Protein AF-A0A159Z381-F1 (afdb_monomer_lite)

Sequence (57 aa):
MANSRAFLKQSDLTRYAKAMKNAGVSEFRVEVEPTGKIIIIAGKTAVEASRNDWDGA

Secondary structure (DSSP, 8-state):
---PPPSS-HHHHHHHHHHHHHTT---EEEEE-TTS-EEEEES---------TTTT-

pLDDT: mean 80.3, std 15.01, range [44.0, 95.31]

Structure (mmCIF, N/CA/C/O backbone):
data_AF-A0A159Z381-F1
#
_entry.id   AF-A0A159Z381-F1
#
loop_
_atom_site.group_PDB
_atom_site.id
_atom_site.type_symbol
_atom_site.label_atom_id
_atom_site.label_alt_id
_atom_site.label_comp_id
_atom_site.label_asym_id
_atom_site.label_entity_id
_atom_site.label_seq_id
_atom_site.pdbx_PDB_ins_code
_atom_site.Cartn_x
_atom_site.Cartn_y
_atom_site.Cartn_z
_atom_site.occupancy
_atom_site.B_iso_or_equiv
_atom_site.auth_seq_id
_atom_site.auth_comp_id
_atom_site.auth_asym_id
_atom_site.auth_atom_id
_atom_site.pdbx_PDB_model_num
ATOM 1 N N . MET A 1 1 ? -13.432 -1.715 28.087 1.00 44.00 1 MET A N 1
ATOM 2 C CA . MET A 1 1 ? -12.437 -1.103 27.180 1.00 44.00 1 MET A CA 1
ATOM 3 C C . MET A 1 1 ? -13.064 -0.983 25.804 1.00 44.00 1 MET A C 1
ATOM 5 O O . MET A 1 1 ? -13.485 -1.999 25.266 1.00 44.00 1 MET A O 1
ATOM 9 N N . ALA A 1 2 ? -13.210 0.229 25.269 1.00 57.19 2 ALA A N 1
ATOM 10 C CA . ALA A 1 2 ? -13.662 0.403 23.892 1.00 57.19 2 ALA A CA 1
ATOM 11 C C . ALA A 1 2 ? -12.536 -0.069 22.962 1.00 57.19 2 ALA A C 1
ATOM 13 O O . ALA A 1 2 ? -11.446 0.498 22.974 1.00 57.19 2 ALA A O 1
ATOM 14 N N . ASN A 1 3 ? -12.773 -1.147 22.216 1.00 63.75 3 ASN A N 1
ATOM 15 C CA . ASN A 1 3 ? -11.796 -1.695 21.283 1.00 63.75 3 ASN A CA 1
ATOM 16 C C . ASN A 1 3 ? -11.744 -0.766 20.060 1.00 63.75 3 ASN A C 1
ATOM 18 O O . ASN A 1 3 ? -12.532 -0.913 19.124 1.00 63.75 3 ASN A O 1
ATOM 22 N N . SER A 1 4 ? -10.883 0.253 20.107 1.00 69.06 4 SER A N 1
ATOM 23 C CA . SER A 1 4 ? -10.630 1.113 18.951 1.00 69.06 4 SER A CA 1
ATOM 24 C C . SER A 1 4 ? -10.149 0.238 17.794 1.00 69.06 4 SER A C 1
ATOM 26 O O . SER A 1 4 ? -9.249 -0.589 17.960 1.00 69.06 4 SER A O 1
ATOM 28 N N . ARG A 1 5 ? -10.782 0.363 16.624 1.00 76.56 5 ARG A N 1
ATOM 29 C CA . ARG A 1 5 ? -10.358 -0.387 15.439 1.00 76.56 5 ARG A CA 1
ATOM 30 C C . ARG A 1 5 ? -8.949 0.064 15.066 1.00 76.56 5 ARG A C 1
ATOM 32 O O . ARG A 1 5 ? -8.728 1.251 14.853 1.00 76.56 5 ARG A O 1
ATOM 39 N N . ALA A 1 6 ? -8.022 -0.885 14.951 1.00 81.75 6 ALA A N 1
ATOM 40 C CA . ALA A 1 6 ? -6.683 -0.601 14.452 1.00 81.75 6 ALA A CA 1
ATOM 41 C C . ALA A 1 6 ? -6.758 0.046 13.058 1.00 81.75 6 ALA A C 1
ATOM 43 O O . ALA A 1 6 ? -7.518 -0.417 12.202 1.00 81.75 6 ALA A O 1
ATOM 44 N N . PHE A 1 7 ? -5.959 1.094 12.842 1.00 85.06 7 PHE A N 1
ATOM 45 C CA . PHE A 1 7 ? -5.893 1.820 11.568 1.00 85.06 7 PHE A CA 1
ATOM 46 C C . PHE A 1 7 ? -5.396 0.954 10.408 1.00 85.06 7 PHE A C 1
ATOM 48 O O . PHE A 1 7 ? -5.772 1.177 9.262 1.00 85.06 7 PHE A O 1
ATOM 55 N N . LEU A 1 8 ? -4.582 -0.057 10.713 1.00 87.88 8 LEU A N 1
ATOM 56 C CA . LEU A 1 8 ? -4.056 -1.010 9.751 1.00 87.88 8 LEU A CA 1
ATOM 57 C C . LEU A 1 8 ? -4.267 -2.428 10.277 1.00 87.88 8 LEU A C 1
ATOM 59 O O . LEU A 1 8 ? -3.883 -2.741 11.405 1.00 87.88 8 LEU A O 1
ATOM 63 N N . LYS A 1 9 ? -4.855 -3.300 9.453 1.00 91.31 9 LYS A N 1
ATOM 64 C CA . LYS A 1 9 ? -4.982 -4.729 9.758 1.00 91.31 9 LYS A CA 1
ATOM 65 C C . LYS A 1 9 ? -3.959 -5.543 8.977 1.00 91.31 9 LYS A C 1
ATOM 67 O O . LYS A 1 9 ? -3.516 -5.169 7.892 1.00 91.31 9 LYS A O 1
ATOM 72 N N . GLN A 1 10 ? -3.676 -6.744 9.472 1.00 91.75 10 GLN A N 1
ATOM 73 C CA . GLN A 1 10 ? -2.851 -7.724 8.761 1.00 91.75 10 GLN A CA 1
ATOM 74 C C . GLN A 1 10 ? -3.415 -8.079 7.369 1.00 91.75 10 GLN A C 1
ATOM 76 O O . GLN A 1 10 ? -2.656 -8.304 6.421 1.00 91.75 10 GLN A O 1
ATOM 81 N N . SER A 1 11 ? -4.745 -8.097 7.221 1.00 94.75 11 SER A N 1
ATOM 82 C CA . SER A 1 11 ? -5.406 -8.319 5.928 1.00 94.75 11 SER A CA 1
ATOM 83 C C . SER A 1 11 ? -5.029 -7.257 4.896 1.00 94.75 11 SER A C 1
ATOM 85 O O . SER A 1 11 ? -4.859 -7.576 3.720 1.00 94.75 11 SER A O 1
ATOM 87 N N . ASP A 1 12 ? -4.855 -6.013 5.341 1.00 92.62 12 ASP A N 1
ATOM 88 C CA . ASP A 1 12 ? -4.547 -4.879 4.474 1.00 92.62 12 ASP A CA 1
ATOM 89 C C . ASP A 1 12 ? -3.090 -4.954 4.013 1.00 92.62 12 ASP A C 1
ATOM 91 O O . ASP A 1 12 ? -2.825 -4.881 2.815 1.00 92.62 12 ASP A O 1
ATOM 95 N N . LEU A 1 13 ? -2.159 -5.257 4.927 1.00 92.00 13 LEU A N 1
ATOM 96 C CA . LEU A 1 13 ? -0.755 -5.534 4.589 1.00 92.00 13 LEU A CA 1
ATOM 97 C C . LEU A 1 13 ? -0.618 -6.653 3.555 1.00 92.00 13 LEU A C 1
ATOM 99 O O . LEU A 1 13 ? 0.108 -6.518 2.572 1.00 92.00 13 LEU A O 1
ATOM 103 N N . THR A 1 14 ? -1.364 -7.742 3.739 1.00 95.31 14 THR A N 1
ATOM 104 C CA . THR A 1 14 ? -1.360 -8.869 2.798 1.00 95.31 14 THR A CA 1
ATOM 105 C C . THR A 1 14 ? -1.880 -8.446 1.425 1.00 95.31 14 THR A C 1
ATOM 107 O O . THR A 1 14 ? -1.358 -8.875 0.394 1.00 95.31 14 THR A O 1
ATOM 110 N N . ARG A 1 15 ? -2.907 -7.589 1.389 1.00 94.69 15 ARG A N 1
ATOM 111 C CA . ARG A 1 15 ? -3.465 -7.052 0.147 1.00 94.69 15 ARG A CA 1
ATOM 112 C C . ARG A 1 15 ? -2.459 -6.156 -0.574 1.00 94.69 15 ARG A C 1
ATOM 114 O O . ARG A 1 15 ? -2.288 -6.315 -1.781 1.00 94.69 15 ARG A O 1
ATOM 121 N N . TYR A 1 16 ? -1.774 -5.274 0.150 1.00 93.12 16 TYR A N 1
ATOM 122 C CA . TYR A 1 16 ? -0.743 -4.402 -0.413 1.00 93.12 16 TYR A CA 1
ATOM 123 C C . TYR A 1 16 ? 0.436 -5.209 -0.954 1.00 93.12 16 TYR A C 1
ATOM 125 O O . TYR A 1 16 ? 0.816 -5.015 -2.103 1.00 93.12 16 TYR A O 1
ATOM 133 N N . ALA A 1 17 ? 0.932 -6.192 -0.198 1.00 91.88 17 ALA A N 1
ATOM 134 C CA . ALA A 1 17 ? 2.017 -7.065 -0.641 1.00 91.88 17 ALA A CA 1
ATOM 135 C C . ALA A 1 17 ? 1.680 -7.805 -1.944 1.00 91.88 17 ALA A C 1
ATOM 137 O O . ALA A 1 17 ? 2.496 -7.866 -2.864 1.00 91.88 17 ALA A O 1
ATOM 138 N N . LYS A 1 18 ? 0.453 -8.331 -2.059 1.00 95.00 18 LYS A N 1
ATOM 139 C CA . LYS A 1 18 ? -0.019 -8.983 -3.290 1.00 95.00 18 LYS A CA 1
ATOM 140 C C . LYS A 1 18 ? -0.086 -8.009 -4.464 1.00 95.00 18 LYS A C 1
ATOM 142 O O . LYS A 1 18 ? 0.342 -8.359 -5.559 1.00 95.00 18 LYS A O 1
ATOM 147 N N . ALA A 1 19 ? -0.603 -6.801 -4.240 1.00 93.12 19 ALA A N 1
ATOM 148 C CA . ALA A 1 19 ? -0.670 -5.774 -5.274 1.00 93.12 19 ALA A CA 1
ATOM 149 C C . ALA A 1 19 ? 0.731 -5.371 -5.765 1.00 93.12 19 ALA A C 1
ATOM 151 O O . ALA A 1 19 ? 0.953 -5.326 -6.971 1.00 93.12 19 ALA A O 1
ATOM 152 N N . MET A 1 20 ? 1.684 -5.172 -4.849 1.00 92.81 20 MET A N 1
ATOM 153 C CA . MET A 1 20 ? 3.078 -4.841 -5.174 1.00 92.81 20 MET A CA 1
ATOM 154 C C . MET A 1 20 ? 3.753 -5.958 -5.969 1.00 92.81 20 MET A C 1
ATOM 156 O O . MET A 1 20 ? 4.323 -5.701 -7.028 1.00 92.81 20 MET A O 1
ATOM 160 N N . LYS A 1 21 ? 3.586 -7.215 -5.536 1.00 91.62 21 LYS A N 1
ATOM 161 C CA . LYS A 1 21 ? 4.090 -8.383 -6.269 1.00 91.62 21 LYS A CA 1
ATOM 162 C C . LYS A 1 21 ? 3.532 -8.449 -7.694 1.00 91.62 21 LYS A C 1
ATOM 164 O O . LYS A 1 21 ? 4.289 -8.682 -8.631 1.00 91.62 21 LYS A O 1
ATOM 169 N N . ASN A 1 22 ? 2.228 -8.226 -7.866 1.00 93.44 22 ASN A N 1
ATOM 170 C CA . ASN A 1 22 ? 1.586 -8.223 -9.185 1.00 93.44 22 ASN A CA 1
ATOM 171 C C . 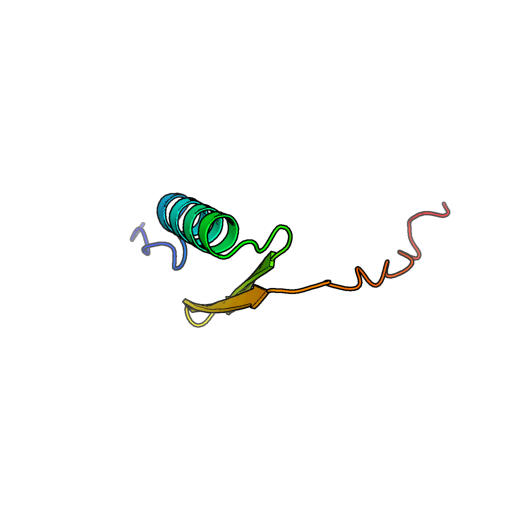ASN A 1 22 ? 2.061 -7.063 -10.072 1.00 93.44 22 ASN A C 1
ATOM 173 O O . ASN A 1 22 ? 2.075 -7.198 -11.290 1.00 93.44 22 ASN A O 1
ATOM 177 N N . ALA A 1 23 ? 2.461 -5.944 -9.468 1.00 89.31 23 ALA A N 1
ATOM 178 C CA . ALA A 1 23 ? 3.050 -4.799 -10.154 1.00 89.31 23 ALA A CA 1
ATOM 179 C C . ALA A 1 23 ? 4.558 -4.964 -10.442 1.00 89.31 23 ALA A C 1
ATOM 181 O O . ALA A 1 23 ? 5.177 -4.045 -10.971 1.00 89.31 23 ALA A O 1
ATOM 182 N N . GLY A 1 24 ? 5.165 -6.103 -10.086 1.00 91.06 24 GLY A N 1
ATOM 183 C CA . GLY A 1 24 ? 6.600 -6.348 -10.265 1.00 91.06 24 GLY A CA 1
ATOM 184 C C . GLY A 1 24 ? 7.496 -5.610 -9.264 1.00 91.06 24 GLY A C 1
ATOM 185 O O . GLY A 1 24 ? 8.705 -5.535 -9.465 1.00 91.06 24 GLY A O 1
ATOM 186 N N . VAL A 1 25 ? 6.928 -5.073 -8.183 1.00 90.56 25 VAL A N 1
ATOM 187 C CA . VAL A 1 25 ? 7.668 -4.402 -7.110 1.00 90.56 25 VAL A CA 1
ATOM 188 C C . VAL A 1 25 ? 8.070 -5.440 -6.062 1.00 90.56 25 VAL A C 1
ATOM 190 O O . VAL A 1 25 ? 7.216 -6.025 -5.394 1.00 90.56 25 VAL A O 1
ATOM 193 N N . SER A 1 26 ? 9.376 -5.676 -5.919 1.00 85.62 26 SER A N 1
ATOM 194 C CA . SER A 1 26 ? 9.941 -6.633 -4.955 1.00 85.62 26 SER A CA 1
ATOM 195 C C . SER A 1 26 ? 10.103 -6.059 -3.548 1.00 85.62 26 SER A C 1
ATOM 197 O O . SER A 1 26 ? 10.012 -6.801 -2.574 1.00 85.62 26 SER A O 1
ATOM 199 N N . GLU A 1 27 ? 10.326 -4.749 -3.439 1.00 89.00 27 GLU A N 1
ATOM 200 C CA . GLU A 1 27 ? 10.605 -4.049 -2.185 1.00 89.00 27 GLU A CA 1
ATOM 201 C C . GLU A 1 27 ? 9.691 -2.833 -2.043 1.00 89.00 27 GLU A C 1
ATOM 203 O O . GLU A 1 27 ? 9.559 -2.012 -2.956 1.00 89.00 27 GLU A O 1
ATOM 208 N N . PHE A 1 28 ? 9.037 -2.731 -0.889 1.00 90.06 28 PHE A N 1
ATOM 209 C CA . PHE A 1 28 ? 8.180 -1.607 -0.543 1.00 90.06 28 PHE A CA 1
ATOM 210 C C . PHE A 1 28 ? 8.135 -1.422 0.976 1.00 90.06 28 PHE A C 1
ATOM 212 O O . PHE A 1 28 ? 8.285 -2.377 1.741 1.00 90.06 28 PHE A O 1
ATOM 219 N N . ARG A 1 29 ? 7.889 -0.187 1.416 1.00 91.00 29 ARG A N 1
ATOM 220 C CA . ARG A 1 29 ? 7.675 0.181 2.820 1.00 91.00 29 ARG A CA 1
ATOM 221 C C . ARG A 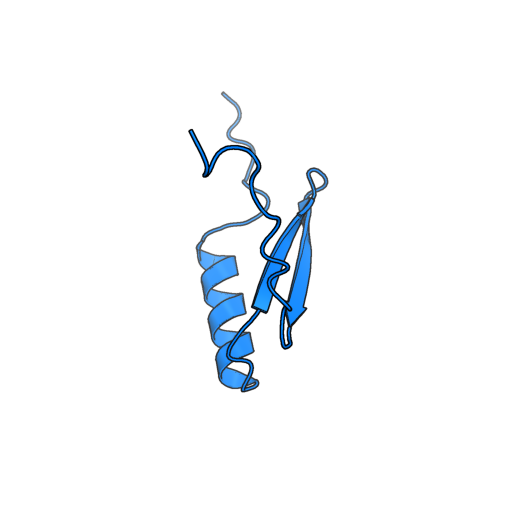1 29 ? 6.246 0.678 3.006 1.00 91.00 29 ARG A C 1
ATOM 223 O O . ARG A 1 29 ? 5.709 1.368 2.141 1.00 91.00 29 ARG A O 1
ATOM 230 N N . VAL A 1 30 ? 5.647 0.339 4.145 1.00 91.38 30 VAL A N 1
ATOM 231 C CA . VAL A 1 30 ? 4.357 0.882 4.581 1.00 91.38 30 VAL A CA 1
ATOM 232 C C . VAL A 1 30 ? 4.588 1.696 5.844 1.00 91.38 30 VAL A C 1
ATOM 234 O O . VAL A 1 30 ? 5.075 1.164 6.838 1.00 91.38 30 VAL A O 1
ATOM 237 N N . GLU A 1 31 ? 4.233 2.973 5.800 1.00 91.81 31 GLU A N 1
ATOM 238 C CA . GLU A 1 31 ? 4.272 3.878 6.946 1.00 91.81 31 GLU A CA 1
ATOM 239 C C . GLU A 1 31 ? 2.839 4.198 7.379 1.00 91.81 31 GLU A C 1
ATOM 241 O O . GLU A 1 31 ? 1.952 4.397 6.543 1.00 91.81 31 GLU A O 1
ATOM 246 N N . VAL A 1 32 ? 2.602 4.205 8.693 1.00 90.75 32 VAL A N 1
ATOM 247 C CA . VAL A 1 32 ? 1.294 4.500 9.289 1.00 90.75 32 VAL A CA 1
ATOM 248 C C . VAL A 1 32 ? 1.463 5.659 10.256 1.00 90.75 32 VAL A C 1
ATOM 250 O O . VAL A 1 32 ? 2.135 5.531 11.278 1.00 90.75 32 VAL A O 1
ATOM 253 N N . GLU A 1 33 ? 0.847 6.789 9.936 1.00 90.44 33 GLU A N 1
ATOM 254 C CA . GLU A 1 33 ? 0.822 7.940 10.832 1.00 90.44 33 GLU A CA 1
ATOM 255 C C . GLU A 1 33 ? -0.189 7.715 11.978 1.00 90.44 33 GLU A C 1
ATOM 257 O O . GLU A 1 33 ? -1.198 7.027 11.785 1.00 90.44 33 GLU A O 1
ATOM 262 N N . PRO A 1 34 ? -0.012 8.352 13.153 1.00 85.25 34 PRO A N 1
ATOM 263 C CA . PRO A 1 34 ? -0.973 8.282 14.264 1.00 85.25 34 PRO A CA 1
ATOM 264 C C . PRO A 1 34 ? -2.392 8.761 13.913 1.00 85.25 34 PRO A C 1
ATOM 266 O O . PRO A 1 34 ? -3.353 8.424 14.599 1.00 85.25 34 PRO A O 1
ATOM 269 N N . THR A 1 35 ? -2.523 9.540 12.836 1.00 87.06 35 THR A N 1
ATOM 270 C CA . THR A 1 35 ? -3.791 10.010 12.257 1.00 87.06 35 THR A CA 1
ATOM 271 C C . THR A 1 35 ? -4.565 8.907 11.525 1.00 87.06 35 THR A C 1
ATOM 273 O O . THR A 1 35 ? -5.725 9.103 11.169 1.00 87.06 35 THR A O 1
ATOM 276 N N . GLY A 1 36 ? -3.932 7.756 11.276 1.00 85.56 36 GLY A N 1
ATOM 277 C CA . GLY A 1 36 ? -4.473 6.662 10.475 1.00 85.56 36 GLY A CA 1
ATOM 278 C C . GLY A 1 36 ? -4.179 6.777 8.978 1.00 85.56 36 GLY A C 1
ATOM 279 O O . GLY A 1 36 ? -4.658 5.955 8.198 1.00 85.56 36 GLY A O 1
ATOM 280 N N . LYS A 1 37 ? -3.390 7.771 8.555 1.00 91.00 37 LYS A N 1
ATOM 281 C CA . LYS A 1 37 ? -2.928 7.891 7.169 1.00 91.00 37 LYS A CA 1
ATOM 282 C C . LYS A 1 37 ? -1.887 6.810 6.865 1.00 91.00 37 LYS A C 1
ATOM 284 O O . LYS A 1 37 ? -0.915 6.653 7.599 1.00 91.00 37 LYS A O 1
ATOM 289 N N . ILE A 1 38 ? -2.099 6.080 5.770 1.00 91.69 38 ILE A N 1
ATOM 290 C CA . ILE A 1 38 ? -1.217 5.004 5.300 1.00 91.69 38 ILE A CA 1
ATOM 291 C C . ILE A 1 38 ? -0.483 5.488 4.052 1.00 91.69 38 ILE A C 1
ATOM 293 O O . ILE A 1 38 ? -1.115 5.922 3.088 1.00 91.69 38 ILE A O 1
ATOM 297 N N . ILE A 1 39 ? 0.842 5.386 4.061 1.00 92.62 39 ILE A N 1
ATOM 298 C CA . ILE A 1 39 ? 1.715 5.751 2.945 1.00 92.62 39 ILE A CA 1
ATOM 299 C C . ILE A 1 39 ? 2.439 4.485 2.487 1.00 92.62 39 ILE A C 1
ATOM 301 O O . ILE A 1 39 ? 3.013 3.767 3.304 1.00 92.62 39 ILE A O 1
ATOM 305 N N . ILE A 1 40 ? 2.399 4.194 1.185 1.00 90.81 40 ILE A N 1
ATOM 306 C CA . ILE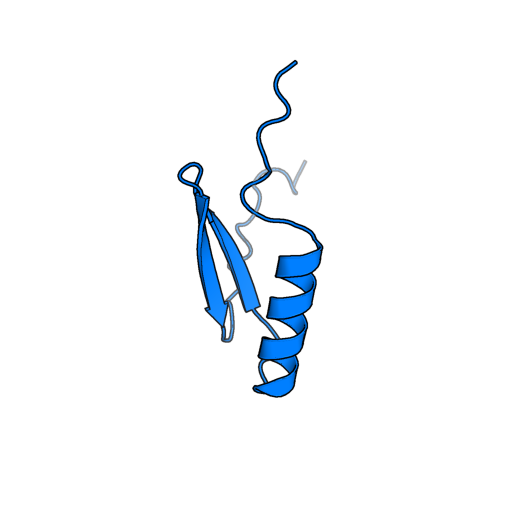 A 1 40 ? 3.123 3.066 0.589 1.00 90.81 40 ILE A CA 1
ATOM 307 C C . ILE A 1 40 ? 4.212 3.624 -0.316 1.00 90.81 40 ILE A C 1
ATOM 309 O O . ILE A 1 40 ? 3.927 4.360 -1.259 1.00 90.81 40 ILE A O 1
ATOM 313 N N . ILE A 1 41 ? 5.453 3.259 -0.025 1.00 90.56 41 ILE A N 1
ATOM 314 C CA . ILE A 1 41 ? 6.641 3.701 -0.750 1.00 90.56 41 ILE A CA 1
ATOM 315 C C . ILE A 1 41 ? 7.181 2.488 -1.508 1.00 90.56 41 ILE A C 1
ATOM 317 O O . ILE A 1 41 ? 7.558 1.497 -0.886 1.00 90.56 41 ILE A O 1
ATOM 321 N N . ALA A 1 42 ? 7.192 2.550 -2.840 1.00 86.69 42 ALA A N 1
ATOM 322 C CA . ALA A 1 42 ? 7.651 1.480 -3.728 1.00 86.69 42 ALA A CA 1
ATOM 323 C C . ALA A 1 42 ? 8.908 1.918 -4.498 1.00 86.69 42 ALA A C 1
ATOM 325 O O . ALA A 1 42 ? 8.949 3.030 -5.022 1.00 86.69 42 ALA A O 1
ATOM 326 N N . GLY A 1 43 ? 9.921 1.050 -4.581 1.00 76.81 43 GLY A N 1
ATOM 327 C CA . GLY A 1 43 ? 11.204 1.329 -5.243 1.00 76.81 43 GLY A CA 1
ATOM 328 C C . GLY A 1 43 ? 12.402 0.855 -4.416 1.00 76.81 43 GLY A C 1
ATOM 329 O O . GLY A 1 43 ? 12.216 0.302 -3.336 1.00 76.81 43 GLY A O 1
ATOM 330 N N . LYS A 1 44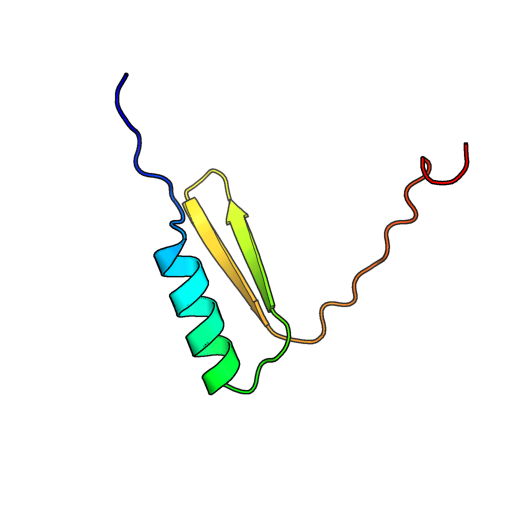 ? 13.637 1.077 -4.904 1.00 56.72 44 LYS A N 1
ATOM 331 C CA . LYS A 1 44 ? 14.857 0.843 -4.110 1.00 56.72 44 LYS A CA 1
ATOM 332 C C . LYS A 1 44 ? 14.828 1.769 -2.898 1.00 56.72 44 LYS A C 1
ATOM 334 O O . LYS A 1 44 ? 15.252 2.920 -2.982 1.00 56.72 44 LYS A O 1
ATOM 339 N N . THR A 1 45 ? 14.330 1.277 -1.772 1.00 55.72 45 THR A N 1
ATOM 340 C CA . THR A 1 45 ? 14.595 1.911 -0.491 1.00 55.72 45 THR A CA 1
ATOM 341 C C . THR A 1 45 ? 16.081 1.720 -0.250 1.00 55.72 45 THR A C 1
ATOM 343 O O . THR A 1 45 ? 16.512 0.617 0.079 1.00 55.72 45 THR A O 1
ATOM 346 N N . ALA A 1 46 ? 16.881 2.766 -0.472 1.00 50.91 46 ALA A N 1
ATOM 347 C CA . ALA A 1 46 ? 18.196 2.822 0.136 1.00 50.91 46 ALA A CA 1
ATOM 348 C C . ALA A 1 46 ? 17.937 2.688 1.635 1.00 50.91 46 ALA A C 1
ATOM 350 O O . ALA A 1 46 ? 17.409 3.599 2.275 1.00 50.91 46 ALA A O 1
ATOM 351 N N . VAL A 1 47 ? 18.1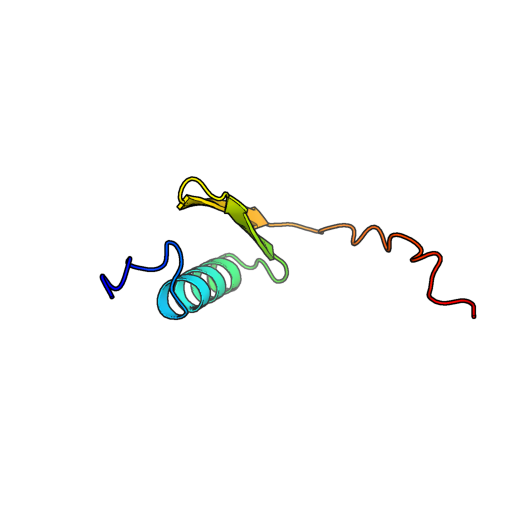81 1.493 2.167 1.00 56.34 47 VAL A N 1
ATOM 352 C CA . VAL A 1 47 ? 18.309 1.305 3.599 1.00 56.34 47 VAL A CA 1
ATOM 353 C C . VAL A 1 47 ? 19.552 2.108 3.933 1.00 56.34 47 VAL A C 1
ATOM 355 O O . VAL A 1 47 ? 20.669 1.617 3.792 1.00 56.34 47 VAL A O 1
ATOM 358 N N . GLU A 1 48 ? 19.374 3.382 4.278 1.00 56.88 48 GLU A N 1
ATOM 359 C CA . GLU A 1 48 ? 20.373 4.067 5.075 1.00 56.88 48 GLU A CA 1
ATOM 360 C C . GLU A 1 48 ? 20.454 3.238 6.348 1.00 56.88 48 GLU A C 1
ATOM 362 O O . GLU A 1 48 ? 19.589 3.306 7.224 1.00 56.88 48 GLU A O 1
ATOM 367 N N . ALA A 1 49 ? 21.439 2.343 6.377 1.00 58.09 49 ALA A N 1
ATOM 368 C CA . ALA A 1 49 ? 21.915 1.738 7.592 1.00 58.09 49 ALA A CA 1
ATOM 369 C C . ALA A 1 49 ? 22.407 2.910 8.439 1.00 58.09 49 ALA A C 1
ATOM 371 O O . ALA A 1 49 ? 23.562 3.322 8.350 1.00 58.09 49 ALA A O 1
ATOM 372 N N . SER A 1 50 ? 21.486 3.515 9.190 1.00 59.97 50 SER A N 1
ATOM 373 C CA . SER A 1 50 ? 21.824 4.364 10.314 1.00 59.97 50 SER A CA 1
ATOM 374 C C . SER A 1 50 ? 22.768 3.514 11.147 1.00 59.97 50 SER A C 1
ATOM 376 O O . SER A 1 50 ? 22.368 2.480 11.681 1.00 59.97 50 SER A O 1
ATOM 378 N N . ARG A 1 51 ? 24.054 3.886 11.146 1.00 61.75 51 ARG A N 1
ATOM 379 C CA . ARG A 1 51 ? 25.014 3.364 12.111 1.00 61.75 51 ARG A CA 1
ATOM 380 C C . ARG A 1 51 ? 24.373 3.592 13.468 1.00 61.75 51 ARG A C 1
ATOM 382 O O . ARG A 1 51 ? 24.175 4.734 13.869 1.00 61.75 51 ARG A O 1
ATOM 389 N N . ASN A 1 52 ? 23.958 2.504 14.093 1.00 66.56 52 ASN A N 1
ATOM 390 C CA . ASN A 1 52 ? 23.456 2.543 15.439 1.00 66.56 52 ASN A CA 1
ATOM 391 C C . ASN A 1 52 ? 24.691 2.667 16.331 1.00 66.56 52 ASN A C 1
ATOM 393 O O . ASN A 1 52 ? 25.531 1.769 16.351 1.00 66.56 52 ASN A O 1
ATOM 397 N N . ASP A 1 53 ? 24.819 3.780 17.050 1.00 64.62 53 ASP A N 1
ATOM 398 C CA . ASP A 1 53 ? 25.956 4.044 17.950 1.00 64.62 53 ASP A CA 1
ATOM 399 C C . ASP A 1 53 ? 26.040 3.039 19.120 1.00 64.62 53 ASP A C 1
ATOM 401 O O . ASP A 1 53 ? 26.978 3.059 19.912 1.00 64.62 53 ASP A O 1
ATOM 405 N N . TRP A 1 54 ? 25.053 2.145 19.218 1.00 71.12 54 TRP A N 1
ATOM 406 C CA . TRP A 1 54 ? 24.946 1.061 20.188 1.00 71.12 54 TRP A CA 1
ATOM 407 C C . TRP A 1 54 ? 25.500 -0.291 19.715 1.00 71.12 54 TRP A C 1
ATOM 409 O O . TRP A 1 54 ? 25.658 -1.181 20.544 1.00 71.12 54 TRP A O 1
ATOM 419 N N . ASP A 1 55 ? 25.834 -0.465 18.432 1.00 68.06 55 ASP A N 1
ATOM 420 C CA . ASP A 1 55 ? 26.339 -1.751 17.906 1.00 68.06 55 ASP A CA 1
ATOM 421 C C . ASP A 1 55 ? 27.850 -1.966 18.173 1.00 68.06 55 ASP A C 1
ATOM 423 O O . ASP A 1 55 ? 28.461 -2.890 17.635 1.00 68.06 55 ASP A O 1
ATOM 427 N N . GLY A 1 56 ? 28.472 -1.106 18.990 1.00 63.44 56 GLY A N 1
ATOM 428 C CA . GLY A 1 56 ? 29.907 -1.103 19.292 1.00 63.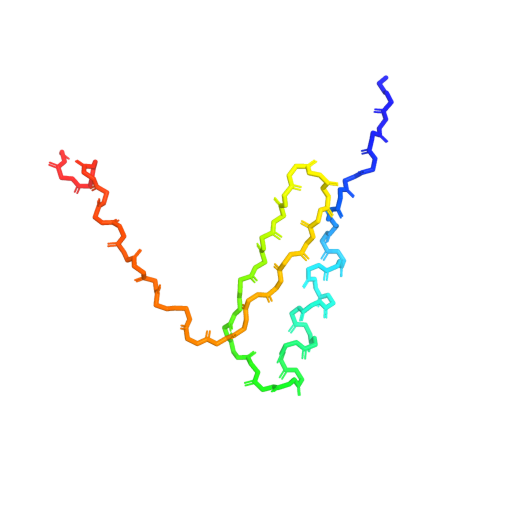44 56 GLY A CA 1
ATOM 429 C C . GLY A 1 56 ? 30.254 -1.030 20.783 1.00 63.44 56 GLY A C 1
ATOM 430 O O . GLY A 1 56 ? 31.212 -0.338 21.125 1.00 63.44 56 GLY A O 1
ATOM 431 N N . ALA A 1 57 ? 29.488 -1.703 21.650 1.00 49.03 57 ALA A N 1
ATOM 432 C CA . ALA A 1 57 ? 29.802 -1.881 23.076 1.00 49.03 57 ALA A CA 1
ATOM 433 C C . ALA A 1 57 ? 30.172 -3.334 23.405 1.00 49.03 57 ALA A C 1
ATOM 435 O O . ALA A 1 57 ? 29.491 -4.249 22.888 1.00 49.03 57 ALA A O 1
#

Organism: NCBI:txid1335048

Radius of gyration: 15.55 Å; chains: 1; bounding box: 44×19×37 Å

Foldseek 3Di:
DPPDDDLDDPVNVVVVVVVCVVVVFPDWDWDADPVSDIDIGTDPPPPPPPPDPPVPD